Protein AF-A0A7W5GPV3-F1 (afdb_monomer_lite)

Organism: NCBI:txid747645

pLDDT: mean 78.52, std 21.41, range [36.09, 98.38]

Foldseek 3Di:
DDDDDDDDDDDDDDDDDDDDDDDDDDDDDDDDDDDDDDDDDDDDDDDDDDPPVVVVVVVVVVVVVVVVVVVVVVVVVVVVVVVVVVVVVVVVVVVVVVVVVVVVVVVVVVVVVVVVVVVVVVVVVVVVVVCQVVQDKWWDQPVPPALATAPDCCPPNGDHIDIDGPVVSVVVRRYYDPVHD

Secondary structure (DSSP, 8-state):
--------------------------------------------------TTHHHHHHHHHHHHHHHHHHHHHHHHHHHHHHHHHHHHHHHHHHHHHHHHHHHHHHHHHHHHHHHHHHHHHHHHHHHHHHHHHHS-EEEEETTS---EEESSTTGGG--SEEEEEHHHHHHTT-EE-TTT-

Sequence (181 aa):
MRKKLTGLLAVAALTAALGLLGGCGASVEGAASLPETGPAPASQEAEGGAPEQTAEDDALEQAAREEAEALAAAEAAEREAEEKAAAEAAAQKEAEEKAAAEAAAEAKAAEEAAAAEAAAQQEAQAQQQQEEKQAGSVYVAASGKGKKYHSNPNCSSMNGTKELSKTEAEKQGYTPCKKCY

Structure (mmCIF, N/CA/C/O backbone):
data_AF-A0A7W5GPV3-F1
#
_entry.id   AF-A0A7W5GPV3-F1
#
loop_
_atom_site.group_PDB
_atom_site.id
_atom_site.type_symbol
_atom_site.label_atom_id
_atom_site.label_alt_id
_atom_site.label_comp_id
_atom_site.label_asym_id
_atom_site.label_entity_id
_atom_site.label_seq_id
_atom_site.pdbx_PDB_ins_code
_atom_site.Cartn_x
_atom_site.Cartn_y
_atom_site.Cartn_z
_atom_site.occupancy
_atom_site.B_iso_or_equiv
_atom_site.auth_seq_id
_atom_site.auth_comp_id
_atom_site.auth_asym_id
_atom_site.auth_atom_id
_atom_site.pdbx_PDB_model_num
ATOM 1 N N . MET A 1 1 ? 0.364 -31.764 14.473 1.00 47.97 1 MET A N 1
ATOM 2 C CA . MET A 1 1 ? 1.8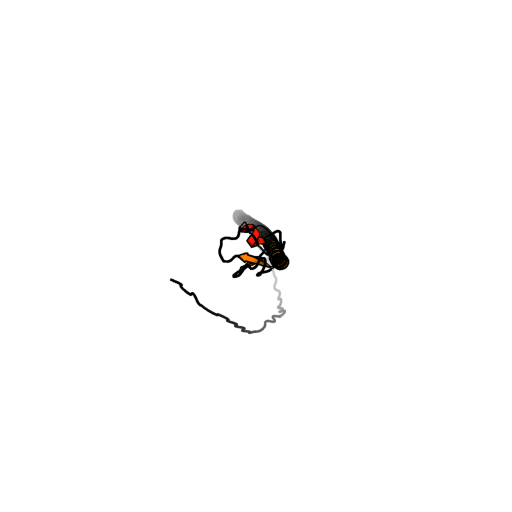20 -31.990 14.337 1.00 47.97 1 MET A CA 1
ATOM 3 C C . MET A 1 1 ? 2.461 -30.678 13.910 1.00 47.97 1 MET A C 1
ATOM 5 O O . MET A 1 1 ? 2.189 -30.213 12.815 1.00 47.97 1 MET A O 1
ATOM 9 N N . ARG A 1 2 ? 3.197 -30.021 14.813 1.00 44.88 2 ARG A N 1
ATOM 10 C CA . ARG A 1 2 ? 3.804 -28.695 14.608 1.00 44.88 2 ARG A CA 1
ATOM 11 C C . ARG A 1 2 ? 5.274 -28.897 14.241 1.00 44.88 2 ARG A C 1
ATOM 13 O O . ARG A 1 2 ? 6.023 -29.393 15.076 1.00 44.88 2 ARG A O 1
ATOM 20 N N . LYS A 1 3 ? 5.681 -28.557 13.019 1.00 51.22 3 LYS A N 1
ATOM 21 C CA . LYS A 1 3 ? 7.093 -28.580 12.610 1.00 51.22 3 LYS A CA 1
ATOM 22 C C . LYS A 1 3 ? 7.640 -27.160 12.717 1.00 51.22 3 LYS A C 1
ATOM 24 O O . LYS A 1 3 ? 7.248 -26.285 11.957 1.00 51.22 3 LYS A O 1
ATOM 29 N N . LYS A 1 4 ? 8.478 -26.939 13.732 1.00 48.88 4 LYS A N 1
ATOM 30 C CA . LYS A 1 4 ? 9.267 -25.720 13.923 1.00 48.88 4 LYS A CA 1
ATOM 31 C C . LYS A 1 4 ? 10.451 -25.780 12.954 1.00 48.88 4 LYS A C 1
ATOM 33 O O . LYS A 1 4 ? 11.222 -26.732 13.027 1.00 48.88 4 LYS A O 1
ATOM 38 N N . LEU A 1 5 ? 10.580 -24.795 12.072 1.00 59.19 5 LEU A N 1
ATOM 39 C CA . LEU A 1 5 ? 11.781 -24.558 11.273 1.00 59.19 5 LEU A CA 1
ATOM 40 C C . LEU A 1 5 ? 12.511 -23.367 11.891 1.00 59.19 5 LEU A C 1
ATOM 42 O O . LEU A 1 5 ? 12.132 -22.217 11.709 1.00 59.19 5 LEU A O 1
ATOM 46 N N . THR A 1 6 ? 13.513 -23.683 12.702 1.00 56.41 6 THR A N 1
ATOM 47 C CA . THR A 1 6 ? 14.537 -22.757 13.186 1.00 56.41 6 THR A CA 1
ATOM 48 C C . THR A 1 6 ? 15.794 -22.960 12.352 1.00 56.41 6 THR A C 1
ATOM 50 O O . THR A 1 6 ? 16.306 -24.076 12.295 1.00 56.41 6 THR A O 1
ATOM 53 N N . GLY A 1 7 ? 16.305 -21.889 11.757 1.00 45.38 7 GLY A N 1
ATOM 54 C CA . GLY A 1 7 ? 17.607 -21.830 11.094 1.00 45.38 7 GLY A CA 1
ATOM 55 C C . GLY A 1 7 ? 17.664 -20.584 10.211 1.00 45.38 7 GLY A C 1
ATOM 56 O O . GLY A 1 7 ? 16.656 -20.219 9.626 1.00 45.38 7 GLY A O 1
ATOM 57 N N . LEU A 1 8 ? 18.762 -19.856 10.076 1.00 50.00 8 LEU A N 1
ATOM 58 C CA . LEU A 1 8 ? 20.059 -19.876 10.735 1.00 50.00 8 LEU A CA 1
ATOM 59 C C . LEU A 1 8 ? 20.673 -18.499 10.411 1.00 50.00 8 LEU A C 1
ATOM 61 O O . LEU A 1 8 ? 20.547 -18.018 9.288 1.00 50.00 8 LEU A O 1
ATOM 65 N N . LEU A 1 9 ? 21.299 -17.867 11.398 1.00 44.44 9 LEU A N 1
ATOM 66 C CA . LEU A 1 9 ? 22.122 -16.664 11.254 1.00 44.44 9 LEU A CA 1
ATOM 67 C C . LEU A 1 9 ? 23.271 -16.901 10.261 1.00 44.44 9 LEU A C 1
ATOM 69 O O . LEU A 1 9 ? 24.017 -17.863 10.422 1.00 44.44 9 LEU A O 1
ATOM 73 N N . ALA A 1 10 ? 23.476 -15.978 9.322 1.00 45.09 10 ALA A N 1
ATOM 74 C CA . ALA A 1 10 ? 24.743 -15.832 8.612 1.00 45.09 10 ALA A CA 1
ATOM 75 C C . ALA A 1 10 ? 25.055 -14.340 8.422 1.00 45.09 10 ALA A C 1
ATOM 77 O O . ALA A 1 10 ? 24.560 -13.688 7.508 1.00 45.09 10 ALA A O 1
ATOM 78 N N . VAL A 1 11 ? 25.869 -13.803 9.332 1.00 46.72 11 VAL A N 1
ATOM 79 C CA . VAL A 1 11 ? 26.608 -12.550 9.152 1.00 46.72 11 VAL A CA 1
ATOM 80 C C . VAL A 1 11 ? 27.973 -12.939 8.594 1.00 46.72 11 VAL A C 1
ATOM 82 O O . VAL A 1 11 ? 28.697 -13.690 9.245 1.00 46.72 11 VAL A O 1
ATOM 85 N N . ALA A 1 12 ? 28.334 -12.440 7.415 1.00 48.66 12 ALA A N 1
ATOM 86 C CA . ALA A 1 12 ? 29.690 -12.546 6.889 1.00 48.66 12 ALA A CA 1
ATOM 87 C C . ALA A 1 12 ? 30.112 -11.189 6.318 1.00 48.66 12 ALA A C 1
ATOM 89 O O . ALA A 1 12 ? 29.700 -10.792 5.232 1.00 48.66 12 ALA A O 1
ATOM 90 N N . ALA A 1 13 ? 30.922 -10.473 7.094 1.00 48.03 13 ALA A N 1
ATOM 91 C CA . ALA A 1 13 ? 31.757 -9.385 6.614 1.00 48.03 13 ALA A CA 1
ATOM 92 C C . ALA A 1 13 ? 33.053 -9.983 6.050 1.00 48.03 13 ALA A C 1
ATOM 94 O O . ALA A 1 13 ? 33.666 -10.822 6.711 1.00 48.03 13 ALA A O 1
ATOM 95 N N . LEU A 1 14 ? 33.505 -9.526 4.881 1.00 50.25 14 LEU A N 1
ATOM 96 C CA . LEU A 1 14 ? 34.907 -9.662 4.494 1.00 50.25 14 LEU A CA 1
ATOM 97 C C . LEU A 1 14 ? 35.337 -8.474 3.627 1.00 50.25 14 LEU A C 1
ATOM 99 O O . LEU A 1 14 ? 35.054 -8.392 2.437 1.00 50.25 14 LEU A O 1
ATOM 103 N N . THR A 1 15 ? 36.024 -7.537 4.266 1.00 50.69 15 THR A N 1
ATOM 104 C CA . THR A 1 15 ? 36.887 -6.539 3.635 1.00 50.69 15 THR A CA 1
ATOM 105 C C . THR A 1 15 ? 38.215 -7.186 3.244 1.00 50.69 15 THR A C 1
ATOM 107 O O . THR A 1 15 ? 38.842 -7.822 4.092 1.00 50.69 15 THR A O 1
ATOM 110 N N . ALA A 1 16 ? 38.700 -6.950 2.025 1.00 49.62 16 ALA A N 1
ATOM 111 C CA . ALA A 1 16 ? 40.110 -7.124 1.680 1.00 49.62 16 ALA A CA 1
ATOM 112 C C . ALA A 1 16 ? 40.533 -6.090 0.626 1.00 49.62 16 ALA A C 1
ATOM 114 O O . ALA A 1 16 ? 39.927 -5.972 -0.435 1.00 49.62 16 ALA A O 1
ATOM 115 N N . ALA A 1 17 ? 41.566 -5.328 0.978 1.00 49.50 17 ALA A N 1
ATOM 116 C CA . ALA A 1 17 ? 42.306 -4.397 0.138 1.00 49.50 17 ALA A CA 1
ATOM 117 C C . ALA A 1 17 ? 43.439 -5.114 -0.621 1.00 49.50 17 ALA A C 1
ATOM 119 O O . ALA A 1 17 ? 43.852 -6.184 -0.185 1.00 49.50 17 ALA A O 1
ATOM 120 N N . LEU A 1 18 ? 43.951 -4.482 -1.688 1.00 46.12 18 LEU A N 1
ATOM 121 C CA . LEU A 1 18 ? 45.337 -4.432 -2.226 1.00 46.12 18 LEU A CA 1
ATOM 122 C C . LEU A 1 18 ? 45.213 -4.020 -3.711 1.00 46.12 18 LEU A C 1
ATOM 124 O O . LEU A 1 18 ? 44.492 -4.676 -4.449 1.00 46.12 18 LEU A O 1
ATOM 128 N N . GLY A 1 19 ? 45.709 -2.860 -4.162 1.00 39.44 19 GLY A N 1
ATOM 129 C CA . GLY A 1 19 ? 47.121 -2.575 -4.486 1.00 39.44 19 GLY A CA 1
ATOM 130 C C . GLY A 1 19 ? 47.396 -2.961 -5.955 1.00 39.44 19 GLY A C 1
ATOM 131 O O . GLY A 1 19 ? 46.785 -3.894 -6.442 1.00 39.44 19 GLY A O 1
ATOM 132 N N . LEU A 1 20 ? 48.258 -2.362 -6.774 1.00 43.69 20 LEU A N 1
ATOM 133 C CA . LEU A 1 20 ? 49.268 -1.309 -6.702 1.00 43.69 20 LEU A CA 1
ATOM 134 C C . LEU A 1 20 ? 49.749 -1.111 -8.176 1.00 43.69 20 LEU A C 1
ATOM 136 O O . LEU A 1 20 ? 49.690 -2.055 -8.955 1.00 43.69 20 LEU A O 1
ATOM 140 N N . LEU A 1 21 ? 50.352 0.047 -8.479 1.00 44.31 21 LEU A N 1
ATOM 141 C CA . LEU A 1 21 ? 51.421 0.264 -9.485 1.00 44.31 21 LEU A CA 1
ATOM 142 C C . LEU A 1 21 ? 51.099 0.251 -10.999 1.00 44.31 21 LEU A C 1
ATOM 144 O O . LEU A 1 21 ? 50.985 -0.793 -11.623 1.00 44.31 21 LEU A O 1
ATOM 148 N N . GLY A 1 22 ? 51.252 1.437 -11.604 1.00 36.09 22 GLY A N 1
ATOM 149 C CA . GLY A 1 22 ? 52.489 1.751 -12.339 1.00 36.09 22 GLY A CA 1
ATOM 150 C C . GLY A 1 22 ? 52.474 1.603 -13.866 1.00 36.09 22 GLY A C 1
ATOM 151 O O . GLY A 1 22 ? 52.245 0.523 -14.392 1.00 36.09 22 GLY A O 1
ATOM 152 N N . GLY A 1 23 ? 52.852 2.678 -14.570 1.00 38.75 23 GLY A N 1
ATOM 153 C CA . GLY A 1 23 ? 53.240 2.591 -15.981 1.00 38.75 23 GLY A CA 1
ATOM 154 C C . GLY A 1 23 ? 53.337 3.926 -16.718 1.00 38.75 23 GLY A C 1
ATOM 155 O O . GLY A 1 23 ? 52.514 4.206 -17.580 1.00 38.75 23 GLY A O 1
ATOM 156 N N . CYS A 1 24 ? 54.349 4.741 -16.404 1.00 49.03 24 CYS A N 1
ATOM 157 C CA . CYS A 1 24 ? 54.820 5.803 -17.299 1.00 49.03 24 CYS A CA 1
ATOM 158 C C . CYS A 1 24 ? 55.461 5.175 -18.547 1.00 49.03 24 CYS A C 1
ATOM 160 O O . CYS A 1 24 ? 56.312 4.297 -18.413 1.00 49.03 24 CYS A O 1
ATOM 162 N N . GLY A 1 25 ? 55.118 5.670 -19.735 1.00 42.97 25 GLY A N 1
ATOM 163 C CA . GLY A 1 25 ? 55.767 5.305 -20.993 1.00 42.97 25 GLY A CA 1
ATOM 164 C C . GLY A 1 25 ? 55.955 6.531 -21.877 1.00 42.97 25 GLY A C 1
ATOM 165 O O . GLY A 1 25 ? 55.069 6.881 -22.646 1.00 42.97 25 GLY A O 1
ATOM 166 N N . ALA A 1 26 ? 57.110 7.181 -21.742 1.00 42.09 26 ALA A N 1
ATOM 167 C CA . ALA A 1 26 ? 57.661 8.132 -22.701 1.00 42.09 26 ALA A CA 1
ATOM 168 C C . ALA A 1 26 ? 58.871 7.470 -23.375 1.00 42.09 26 ALA A C 1
ATOM 170 O O . ALA A 1 26 ? 59.712 6.890 -22.686 1.00 42.09 26 ALA A O 1
ATOM 171 N N . SER A 1 27 ? 58.964 7.541 -24.702 1.00 40.97 27 SER A N 1
ATOM 172 C CA . SER A 1 27 ? 60.156 7.198 -25.496 1.00 40.97 27 SER A CA 1
ATOM 173 C C . SER A 1 27 ? 59.942 7.747 -26.910 1.00 40.97 27 SER A C 1
ATOM 175 O O . SER A 1 27 ? 58.989 7.353 -27.568 1.00 40.97 27 SER A O 1
ATOM 177 N N . VAL A 1 28 ? 60.553 8.882 -27.259 1.00 42.06 28 VAL A N 1
ATOM 178 C CA . VAL A 1 28 ? 61.939 9.140 -27.714 1.00 42.06 28 VAL A CA 1
ATOM 179 C C . VAL A 1 28 ? 62.068 9.094 -29.241 1.00 42.06 28 VAL A C 1
ATOM 181 O O . VAL A 1 28 ? 61.925 8.057 -29.878 1.00 42.06 28 VAL A O 1
ATOM 184 N N . GLU A 1 29 ? 62.360 10.282 -29.776 1.00 42.75 29 GLU A N 1
ATOM 185 C CA . GLU A 1 29 ? 62.889 10.577 -31.105 1.00 42.75 29 GLU A CA 1
ATOM 186 C C . GLU A 1 29 ? 64.159 9.770 -31.413 1.00 42.75 29 GLU A C 1
ATOM 188 O O . GLU A 1 29 ? 65.069 9.669 -30.591 1.00 42.75 29 GLU A O 1
ATOM 193 N N . GLY A 1 30 ? 64.254 9.256 -32.639 1.00 37.31 30 GLY A N 1
ATOM 194 C CA . GLY A 1 30 ? 65.448 8.595 -33.157 1.00 37.31 30 GLY A CA 1
ATOM 195 C C . GLY A 1 30 ? 65.626 8.902 -34.638 1.00 37.31 30 GLY A C 1
ATOM 196 O O . GLY A 1 30 ? 64.915 8.364 -35.480 1.00 37.31 30 GLY A O 1
ATOM 197 N N . ALA A 1 31 ? 66.571 9.791 -34.934 1.00 46.84 31 ALA A N 1
ATOM 198 C CA . ALA A 1 31 ? 67.017 10.161 -36.269 1.00 46.84 31 ALA A CA 1
ATOM 199 C C . ALA A 1 31 ? 67.905 9.077 -36.909 1.00 46.84 31 ALA A C 1
ATOM 201 O O . ALA A 1 31 ? 68.758 8.507 -36.233 1.00 46.84 31 ALA A O 1
ATOM 202 N N . ALA A 1 32 ? 67.781 8.880 -38.224 1.00 38.56 32 ALA A N 1
ATOM 203 C CA . ALA A 1 32 ? 68.837 8.380 -39.115 1.00 38.56 32 ALA A CA 1
ATOM 204 C C . ALA A 1 32 ? 68.397 8.671 -40.565 1.00 38.56 32 ALA A C 1
ATOM 206 O O . ALA A 1 32 ? 67.310 8.282 -40.967 1.00 38.56 32 ALA A O 1
ATOM 207 N N . SER A 1 33 ? 69.056 9.570 -41.294 1.00 37.69 33 SER A N 1
ATOM 208 C CA . SER A 1 33 ? 70.342 9.418 -41.996 1.00 37.69 33 SER A CA 1
ATOM 209 C C . SER A 1 33 ? 70.119 9.090 -43.475 1.00 37.69 33 SER A C 1
ATOM 211 O O . SER A 1 33 ? 69.706 7.993 -43.832 1.00 37.69 33 SER A O 1
ATOM 213 N N . LEU A 1 34 ? 70.454 10.063 -44.325 1.00 45.78 34 LEU A N 1
ATOM 214 C CA . LEU A 1 34 ? 70.757 9.878 -45.748 1.00 45.78 34 LEU A CA 1
ATOM 215 C C . LEU A 1 34 ? 72.011 8.980 -45.888 1.00 45.78 34 LEU A C 1
ATOM 217 O O . LEU A 1 34 ? 72.806 8.911 -44.941 1.00 45.78 34 LEU A O 1
ATOM 221 N N . PRO A 1 35 ? 72.217 8.311 -47.039 1.00 55.38 35 PRO A N 1
ATOM 222 C CA . PRO A 1 35 ? 72.970 8.968 -48.111 1.00 55.38 35 PRO A CA 1
ATOM 223 C C . PRO A 1 35 ? 72.458 8.728 -49.545 1.00 55.38 35 PRO A C 1
ATOM 225 O O . PRO A 1 35 ? 71.837 7.722 -49.873 1.00 55.38 35 PRO A O 1
ATOM 228 N N . GLU A 1 36 ? 72.804 9.707 -50.381 1.00 48.25 36 GLU A N 1
ATOM 229 C CA . GLU A 1 36 ? 72.819 9.744 -51.847 1.00 48.25 36 GLU A CA 1
ATOM 230 C C . GLU A 1 36 ? 73.275 8.455 -52.546 1.00 48.25 36 GLU A C 1
ATOM 232 O O . GLU A 1 36 ? 74.308 7.903 -52.182 1.00 48.25 36 GLU A O 1
ATOM 237 N N . THR A 1 37 ? 72.603 8.100 -53.649 1.00 41.81 37 THR A N 1
ATOM 238 C CA . THR A 1 37 ? 73.244 7.712 -54.925 1.00 41.81 37 THR A CA 1
ATOM 239 C C . THR A 1 37 ? 72.235 7.830 -56.083 1.00 41.81 37 THR A C 1
ATOM 241 O O . THR A 1 37 ? 71.273 7.073 -56.168 1.00 41.81 37 THR A O 1
ATOM 244 N N . GLY A 1 38 ? 72.457 8.774 -57.004 1.00 44.50 38 GLY A N 1
ATOM 245 C CA . GLY A 1 38 ? 72.109 8.572 -58.422 1.00 44.50 38 GLY A CA 1
ATOM 246 C C . GLY A 1 38 ? 73.172 7.680 -59.096 1.00 44.50 38 GLY A C 1
ATOM 247 O O . GLY A 1 38 ? 74.205 7.441 -58.466 1.00 44.50 38 GLY A O 1
ATOM 248 N N . PRO A 1 39 ? 73.010 7.212 -60.354 1.00 56.94 39 PRO A N 1
ATOM 249 C CA . PRO A 1 39 ? 72.263 7.862 -61.433 1.00 56.94 39 PRO A CA 1
ATOM 250 C C . PRO A 1 39 ? 71.311 6.933 -62.222 1.00 56.94 39 PRO A C 1
ATOM 252 O O . PRO A 1 39 ? 71.363 5.709 -62.135 1.00 56.94 39 PRO A O 1
ATOM 255 N N . ALA A 1 40 ? 70.464 7.546 -63.054 1.00 48.84 40 ALA A N 1
ATOM 256 C CA . ALA A 1 40 ? 69.729 6.869 -64.122 1.00 48.84 40 ALA A CA 1
ATOM 257 C C . ALA A 1 40 ? 70.673 6.103 -65.073 1.00 48.84 40 ALA A C 1
ATOM 259 O O . ALA A 1 40 ? 71.824 6.504 -65.274 1.00 48.84 40 ALA A O 1
ATOM 260 N N . PRO A 1 41 ? 70.140 5.097 -65.777 1.00 51.22 41 PRO A N 1
ATOM 261 C CA . PRO A 1 41 ? 70.005 5.338 -67.208 1.00 51.22 41 PRO A CA 1
ATOM 262 C C . PRO A 1 41 ? 68.618 4.990 -67.746 1.00 51.22 41 PRO A C 1
ATOM 264 O O . PRO A 1 41 ? 67.981 4.012 -67.365 1.00 51.22 41 PRO A O 1
ATOM 267 N N . ALA A 1 42 ? 68.190 5.818 -68.696 1.00 49.59 42 ALA A N 1
ATOM 268 C CA . ALA A 1 42 ? 67.115 5.510 -69.614 1.00 49.59 42 ALA A CA 1
ATOM 269 C C . ALA A 1 42 ? 67.386 4.164 -70.305 1.00 49.59 42 ALA A C 1
ATOM 271 O O . ALA A 1 42 ? 68.437 3.962 -70.914 1.00 49.59 42 ALA A O 1
ATOM 272 N N . SER A 1 43 ? 66.419 3.260 -70.236 1.00 46.66 43 SER A N 1
ATOM 273 C CA . SER A 1 43 ? 66.269 2.157 -71.177 1.00 46.66 43 SER A CA 1
ATOM 274 C C . SER A 1 43 ? 64.785 2.034 -71.462 1.00 46.66 43 SER A C 1
ATOM 276 O O . SER A 1 43 ? 63.964 1.735 -70.601 1.00 46.66 43 SER A O 1
ATOM 278 N N . GLN A 1 44 ? 64.466 2.456 -72.674 1.00 51.91 44 GLN A N 1
ATOM 279 C CA . GLN A 1 44 ? 63.168 2.392 -73.298 1.00 51.91 44 GLN A CA 1
ATOM 280 C C . GLN A 1 44 ? 63.028 0.950 -73.790 1.00 51.91 44 GLN A C 1
ATOM 282 O O . GLN A 1 44 ? 63.601 0.605 -74.816 1.00 51.91 44 GLN A O 1
ATOM 287 N N . GLU A 1 45 ? 62.324 0.116 -73.032 1.00 41.53 45 GLU A N 1
ATOM 288 C CA . GLU A 1 45 ? 61.924 -1.228 -73.451 1.00 41.53 45 GLU A CA 1
ATOM 289 C C . GLU A 1 45 ? 60.394 -1.210 -73.499 1.00 41.53 45 GLU A C 1
ATOM 291 O O . GLU A 1 45 ? 59.699 -1.268 -72.485 1.00 41.53 45 GLU A O 1
ATOM 296 N N . ALA A 1 46 ? 59.875 -0.997 -74.704 1.00 52.19 46 ALA A N 1
ATOM 297 C CA . ALA A 1 46 ? 58.495 -1.285 -75.027 1.00 52.19 46 ALA A CA 1
ATOM 298 C C . ALA A 1 46 ? 58.360 -2.807 -75.126 1.00 52.19 46 ALA A C 1
ATOM 300 O O . ALA A 1 46 ? 58.752 -3.384 -76.133 1.00 52.19 46 ALA A O 1
ATOM 301 N N . GLU A 1 47 ? 57.795 -3.440 -74.102 1.00 43.38 47 GLU A N 1
ATOM 302 C CA . GLU A 1 47 ? 57.339 -4.829 -74.156 1.00 43.38 47 GLU A CA 1
ATOM 303 C C . GLU A 1 47 ? 55.870 -4.841 -73.723 1.00 43.38 47 GLU A C 1
ATOM 305 O O . GLU A 1 47 ? 55.514 -4.458 -72.608 1.00 43.38 47 GLU A O 1
ATOM 310 N N . GLY A 1 48 ? 54.995 -5.194 -74.664 1.00 49.22 48 GLY A N 1
ATOM 311 C CA . GLY A 1 48 ? 53.564 -5.318 -74.436 1.00 49.22 48 GLY A CA 1
ATOM 312 C C . GLY A 1 48 ? 53.262 -6.381 -73.385 1.00 49.22 48 GLY A C 1
ATOM 313 O O . GLY A 1 48 ? 53.529 -7.560 -73.594 1.00 49.22 48 GLY A O 1
ATOM 314 N N . GLY A 1 49 ? 52.651 -5.951 -72.284 1.00 43.69 49 GLY A N 1
ATOM 315 C CA . GLY A 1 49 ? 52.038 -6.801 -71.273 1.00 43.69 49 GLY A CA 1
ATOM 316 C C . GLY A 1 49 ? 50.566 -6.431 -71.108 1.00 43.69 49 GLY A C 1
ATOM 317 O O . GLY A 1 49 ? 50.255 -5.395 -70.540 1.00 43.69 49 GLY A O 1
ATOM 318 N N . ALA A 1 50 ? 49.707 -7.274 -71.679 1.00 48.03 50 ALA A N 1
ATOM 319 C CA . ALA A 1 50 ? 48.326 -7.597 -71.308 1.00 48.03 50 ALA A CA 1
ATOM 320 C C . ALA A 1 50 ? 47.344 -6.475 -70.866 1.00 48.03 50 ALA A C 1
ATOM 322 O O . ALA A 1 50 ? 47.492 -5.917 -69.784 1.00 48.03 50 ALA A O 1
ATOM 323 N N . PRO A 1 51 ? 46.205 -6.283 -71.564 1.00 50.97 51 PRO A N 1
ATOM 324 C CA . PRO A 1 51 ? 45.031 -5.596 -71.001 1.00 50.97 51 PRO A CA 1
ATOM 325 C C . PRO A 1 51 ? 44.296 -6.407 -69.903 1.00 50.97 51 PRO A C 1
ATOM 327 O O . PRO A 1 51 ? 43.178 -6.058 -69.540 1.00 50.97 51 PRO A O 1
ATOM 330 N N . GLU A 1 52 ? 44.880 -7.504 -69.404 1.00 53.41 52 GLU A N 1
ATOM 331 C CA . GLU A 1 52 ? 44.213 -8.481 -68.526 1.00 53.41 52 GLU A CA 1
ATOM 332 C C . GLU A 1 52 ? 44.457 -8.200 -67.025 1.00 53.41 52 GLU A C 1
ATOM 334 O O . GLU A 1 52 ? 43.523 -8.297 -66.238 1.00 53.41 52 GLU A O 1
ATOM 339 N 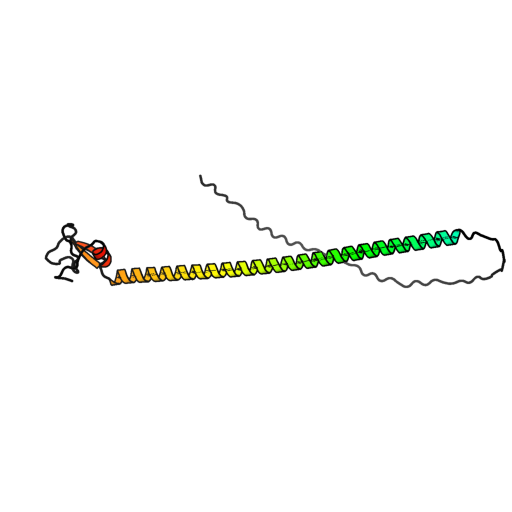N . GLN A 1 53 ? 45.646 -7.715 -66.627 1.00 54.91 53 GLN A N 1
ATOM 340 C CA . GLN A 1 53 ? 46.010 -7.545 -65.205 1.00 54.91 53 GLN A CA 1
ATOM 341 C C . GLN A 1 53 ? 45.354 -6.343 -64.499 1.00 54.91 53 GLN A C 1
ATOM 343 O O . GLN A 1 53 ? 45.201 -6.366 -63.284 1.00 54.91 53 GLN A O 1
ATOM 348 N N . THR A 1 54 ? 44.960 -5.290 -65.223 1.00 58.56 54 THR A N 1
ATOM 349 C CA . THR A 1 54 ? 44.268 -4.134 -64.617 1.00 58.56 54 THR A CA 1
ATOM 350 C C . THR A 1 54 ? 42.802 -4.447 -64.316 1.00 58.56 54 THR A C 1
ATOM 352 O O . THR A 1 54 ? 42.272 -3.993 -63.314 1.00 58.56 54 THR A O 1
ATOM 355 N N . ALA A 1 55 ? 42.156 -5.280 -65.141 1.00 65.12 55 ALA A N 1
ATOM 356 C CA . ALA A 1 55 ? 40.752 -5.647 -64.964 1.00 65.12 55 ALA A CA 1
ATOM 357 C C . ALA A 1 55 ? 40.521 -6.577 -63.756 1.00 65.12 55 ALA A C 1
ATOM 359 O O . ALA A 1 55 ? 39.469 -6.512 -63.124 1.00 65.12 55 ALA A O 1
ATOM 360 N N . GLU A 1 56 ? 41.493 -7.436 -63.433 1.00 74.56 56 GLU A N 1
ATOM 361 C CA . GLU A 1 56 ? 41.451 -8.305 -62.249 1.00 74.56 56 GLU A CA 1
ATOM 362 C C . GLU A 1 56 ? 41.659 -7.515 -60.942 1.00 74.56 56 GLU A C 1
ATOM 364 O O . GLU A 1 56 ? 41.002 -7.808 -59.942 1.00 74.56 56 GLU A O 1
ATOM 369 N N . ASP A 1 57 ? 42.515 -6.487 -60.959 1.00 76.81 57 ASP A N 1
ATOM 370 C CA . ASP A 1 57 ? 42.787 -5.606 -59.810 1.00 76.81 57 ASP A CA 1
ATOM 371 C C . ASP A 1 57 ? 41.585 -4.685 -59.502 1.00 76.81 57 ASP A C 1
ATOM 373 O O . ASP A 1 57 ? 41.142 -4.600 -58.356 1.00 76.81 57 ASP A O 1
ATOM 377 N N . ASP A 1 58 ? 40.954 -4.109 -60.537 1.00 83.88 58 ASP A N 1
ATOM 378 C CA . ASP A 1 58 ? 39.711 -3.327 -60.412 1.00 83.88 58 ASP A CA 1
ATOM 379 C C . ASP A 1 58 ? 38.540 -4.170 -59.859 1.00 83.88 58 ASP A C 1
ATOM 381 O O . ASP A 1 58 ? 37.745 -3.693 -59.043 1.00 83.88 58 ASP A O 1
ATOM 385 N N . ALA A 1 59 ? 38.429 -5.443 -60.266 1.00 83.81 59 ALA A N 1
ATOM 386 C CA . ALA A 1 59 ? 37.398 -6.354 -59.763 1.00 83.81 59 ALA A CA 1
ATOM 387 C C . ALA A 1 59 ? 37.610 -6.720 -58.283 1.00 83.81 59 ALA A C 1
ATOM 389 O O . ALA A 1 59 ? 36.640 -6.845 -57.530 1.00 83.81 59 ALA A O 1
ATOM 390 N N . LEU A 1 60 ? 38.868 -6.864 -57.852 1.00 83.62 60 LEU A N 1
ATOM 391 C CA . LEU A 1 60 ? 39.219 -7.111 -56.454 1.00 83.62 60 LEU A CA 1
ATOM 392 C C . LEU A 1 60 ? 38.938 -5.881 -55.581 1.00 83.62 60 LEU A C 1
ATOM 394 O O . LEU A 1 60 ? 38.388 -6.020 -54.487 1.00 83.62 60 LEU A O 1
ATOM 398 N N . GLU A 1 61 ? 39.258 -4.678 -56.065 1.00 88.06 61 GLU A N 1
ATOM 399 C CA . GLU A 1 61 ? 38.964 -3.436 -55.346 1.00 88.06 61 GLU A CA 1
ATOM 400 C C . GLU A 1 61 ? 37.452 -3.178 -55.247 1.00 88.06 61 GLU A C 1
ATOM 402 O O . GLU A 1 61 ? 36.964 -2.743 -54.200 1.00 88.06 61 GLU A O 1
ATOM 407 N N . GLN A 1 62 ? 36.683 -3.502 -56.291 1.00 88.25 62 GLN A N 1
ATOM 408 C CA . GLN A 1 62 ? 35.223 -3.436 -56.238 1.00 88.25 62 GLN A CA 1
ATOM 409 C C . GLN A 1 62 ? 34.645 -4.428 -55.216 1.00 88.25 62 GLN A C 1
ATOM 411 O O . GLN A 1 62 ? 33.827 -4.027 -54.387 1.00 88.25 62 GLN A O 1
ATOM 416 N N . ALA A 1 63 ? 35.100 -5.684 -55.213 1.00 89.62 63 ALA A N 1
ATOM 417 C CA . ALA A 1 63 ? 34.658 -6.682 -54.238 1.00 89.62 63 ALA A CA 1
ATOM 418 C C . ALA A 1 63 ? 34.995 -6.268 -52.793 1.00 89.62 63 ALA A C 1
ATOM 420 O O . ALA A 1 63 ? 34.162 -6.406 -51.899 1.00 89.62 63 ALA A O 1
ATOM 421 N N . ALA A 1 64 ? 36.178 -5.685 -52.567 1.00 91.75 64 ALA A N 1
ATOM 422 C CA . ALA A 1 64 ? 36.576 -5.172 -51.256 1.00 91.75 64 ALA A CA 1
ATOM 423 C C . ALA A 1 64 ? 35.706 -3.986 -50.794 1.00 91.75 64 ALA A C 1
ATOM 425 O O . ALA A 1 64 ? 35.397 -3.870 -49.607 1.00 91.75 64 ALA A O 1
ATOM 426 N N . ARG A 1 65 ? 35.279 -3.111 -51.716 1.00 92.44 65 ARG A N 1
ATOM 427 C CA . ARG A 1 65 ? 34.354 -2.002 -51.418 1.00 92.44 65 ARG A CA 1
ATOM 428 C C . ARG A 1 65 ? 32.950 -2.504 -51.075 1.00 92.44 65 ARG A C 1
ATOM 430 O O . ARG A 1 65 ? 32.362 -2.005 -50.122 1.00 92.44 65 ARG A O 1
ATOM 437 N N . GLU A 1 66 ? 32.439 -3.493 -51.806 1.00 93.94 66 GLU A N 1
ATOM 438 C CA . GLU A 1 66 ? 31.129 -4.109 -51.543 1.00 93.94 66 GLU A CA 1
ATOM 439 C C . GLU A 1 66 ? 31.113 -4.859 -50.198 1.00 93.94 66 GLU A C 1
ATOM 441 O O . GLU A 1 66 ? 30.154 -4.741 -49.434 1.00 93.94 66 GLU A O 1
ATOM 446 N N . GLU A 1 67 ? 32.194 -5.568 -49.858 1.00 92.38 67 GLU A N 1
ATOM 447 C CA . GLU A 1 67 ? 32.353 -6.214 -48.549 1.00 92.38 67 GLU A CA 1
ATOM 448 C C . GLU A 1 67 ? 32.434 -5.180 -47.413 1.00 92.38 67 GLU A C 1
ATOM 450 O O . GLU A 1 67 ? 31.767 -5.331 -46.387 1.00 92.38 67 GLU A O 1
ATOM 455 N N . ALA A 1 68 ? 33.181 -4.086 -47.606 1.00 92.00 68 ALA A N 1
ATOM 456 C CA . ALA A 1 68 ? 33.262 -2.999 -46.633 1.00 92.00 68 ALA A CA 1
ATOM 457 C C . ALA A 1 68 ? 31.910 -2.290 -46.421 1.00 92.00 68 ALA A C 1
ATOM 459 O O . ALA A 1 68 ? 31.563 -1.957 -45.287 1.00 92.00 68 ALA A O 1
ATOM 460 N N . GLU A 1 69 ? 31.124 -2.088 -47.483 1.00 95.38 69 GLU A N 1
ATOM 461 C CA . GLU A 1 69 ? 29.773 -1.523 -47.388 1.00 95.38 69 GLU A CA 1
ATOM 462 C C . GLU A 1 69 ? 28.808 -2.481 -46.673 1.00 95.38 69 GLU A C 1
ATOM 464 O O . GLU A 1 69 ? 28.034 -2.047 -45.818 1.00 95.38 69 GLU A O 1
ATOM 469 N N . ALA A 1 70 ? 28.890 -3.787 -46.948 1.00 94.69 70 ALA A N 1
ATOM 470 C CA . ALA A 1 70 ? 28.077 -4.795 -46.273 1.00 94.69 70 ALA A CA 1
ATOM 471 C C . ALA A 1 70 ? 28.382 -4.883 -44.767 1.00 94.69 70 ALA A C 1
ATOM 473 O O . ALA A 1 70 ? 27.457 -4.987 -43.959 1.00 94.69 70 ALA A O 1
ATOM 474 N N . LEU A 1 71 ? 29.659 -4.793 -44.377 1.00 94.69 71 LEU A N 1
ATOM 475 C CA . LEU A 1 71 ? 30.067 -4.743 -42.970 1.00 94.69 71 LEU A CA 1
ATOM 476 C C . LEU A 1 71 ? 29.582 -3.457 -42.291 1.00 94.69 71 LEU A C 1
ATOM 478 O O . LEU A 1 71 ? 28.981 -3.529 -41.222 1.00 94.69 71 LEU A O 1
ATOM 482 N N . ALA A 1 72 ? 29.737 -2.298 -42.940 1.00 96.19 72 ALA A N 1
ATOM 483 C CA . ALA A 1 72 ? 29.242 -1.028 -42.410 1.00 96.19 72 ALA A CA 1
ATOM 484 C C . ALA A 1 72 ? 27.709 -1.018 -42.248 1.00 96.19 72 ALA A C 1
ATOM 486 O O . ALA A 1 72 ? 27.189 -0.486 -41.266 1.00 96.19 72 ALA A O 1
ATOM 487 N N . ALA A 1 73 ? 26.973 -1.634 -43.180 1.00 94.75 73 ALA A N 1
ATOM 488 C CA . ALA A 1 73 ? 25.524 -1.791 -43.084 1.00 94.75 73 ALA A CA 1
ATOM 489 C C . ALA A 1 73 ? 25.116 -2.748 -41.949 1.00 94.75 73 ALA A C 1
ATOM 491 O O . ALA A 1 73 ? 24.138 -2.479 -41.249 1.00 94.75 73 ALA A O 1
ATOM 492 N N . ALA A 1 74 ? 25.864 -3.835 -41.737 1.00 95.56 74 ALA A N 1
ATOM 493 C CA . ALA A 1 74 ? 25.627 -4.769 -40.639 1.00 95.56 74 ALA A CA 1
ATOM 494 C C . ALA A 1 74 ? 25.878 -4.120 -39.267 1.00 95.56 74 ALA A C 1
ATOM 496 O O . ALA A 1 74 ? 25.031 -4.230 -38.383 1.00 95.56 74 ALA A O 1
ATOM 497 N N . GLU A 1 75 ? 26.978 -3.378 -39.106 1.00 96.62 75 GLU A N 1
ATOM 498 C CA . GLU A 1 75 ? 27.281 -2.645 -37.869 1.00 96.62 75 GLU A CA 1
ATOM 499 C C . GLU A 1 75 ? 26.258 -1.532 -37.593 1.00 96.62 75 GLU A C 1
ATOM 501 O O . GLU A 1 75 ? 25.851 -1.322 -36.448 1.00 96.62 75 GLU A O 1
ATOM 506 N N . ALA A 1 76 ? 25.787 -0.834 -38.634 1.00 95.06 76 ALA A N 1
ATOM 507 C CA . ALA A 1 76 ? 24.722 0.158 -38.496 1.00 95.06 76 ALA A CA 1
ATOM 508 C C . ALA A 1 76 ? 23.397 -0.481 -38.044 1.00 95.06 76 ALA A C 1
ATOM 510 O O . ALA A 1 76 ? 22.738 0.053 -37.151 1.00 95.06 76 ALA A O 1
ATOM 511 N N . ALA A 1 77 ? 23.034 -1.636 -38.612 1.00 96.88 77 ALA A N 1
ATOM 512 C CA . ALA A 1 77 ? 21.837 -2.378 -38.223 1.00 96.88 77 ALA A CA 1
ATOM 513 C C . ALA A 1 77 ? 21.934 -2.935 -36.791 1.00 96.88 77 ALA A C 1
ATOM 515 O O . ALA A 1 77 ? 20.947 -2.908 -36.056 1.00 96.88 77 ALA A O 1
ATOM 516 N N . GLU A 1 78 ? 23.113 -3.403 -36.370 1.00 95.56 78 GLU A N 1
ATOM 517 C CA . GLU A 1 78 ? 23.352 -3.857 -34.996 1.00 95.56 78 GLU A CA 1
ATOM 518 C C . GLU A 1 78 ? 23.236 -2.699 -33.998 1.00 95.56 78 GLU A C 1
ATOM 520 O O . GLU A 1 78 ? 22.535 -2.821 -32.993 1.00 95.56 78 GLU A O 1
ATOM 525 N N . ARG A 1 79 ? 23.827 -1.540 -34.313 1.00 96.44 79 ARG A N 1
ATOM 526 C CA . ARG A 1 79 ? 23.718 -0.338 -33.478 1.00 96.44 79 ARG A CA 1
ATOM 527 C C . ARG A 1 79 ? 22.276 0.156 -33.353 1.00 96.44 79 ARG A C 1
ATOM 529 O O . ARG A 1 79 ? 21.862 0.545 -32.263 1.00 96.44 79 ARG A O 1
ATOM 536 N N . GLU A 1 80 ? 21.506 0.141 -34.440 1.00 97.25 80 GLU A N 1
ATOM 537 C CA . GLU A 1 80 ? 20.082 0.498 -34.405 1.00 97.25 80 GLU A CA 1
ATOM 538 C C . GLU A 1 80 ? 19.275 -0.497 -33.552 1.00 97.25 80 GLU A C 1
ATOM 540 O O . GLU A 1 80 ? 18.415 -0.095 -32.762 1.00 97.25 80 GLU A O 1
ATOM 545 N N . ALA A 1 81 ? 19.573 -1.796 -33.660 1.00 97.12 81 ALA A N 1
ATOM 546 C CA . ALA A 1 81 ? 18.933 -2.826 -32.848 1.00 97.12 81 ALA A CA 1
ATOM 547 C C . ALA A 1 81 ? 19.263 -2.675 -31.353 1.00 97.12 81 ALA A C 1
ATOM 549 O O . ALA A 1 81 ? 18.362 -2.800 -30.519 1.00 97.12 81 ALA A O 1
ATOM 550 N N . GLU A 1 82 ? 20.516 -2.368 -31.007 1.00 97.56 82 GLU A N 1
ATOM 551 C CA . GLU A 1 82 ? 20.938 -2.111 -29.627 1.00 97.56 82 GLU A CA 1
ATOM 552 C C . GLU A 1 82 ? 20.275 -0.848 -29.062 1.00 97.56 82 GLU A C 1
ATOM 554 O O . GLU A 1 82 ? 19.737 -0.883 -27.955 1.00 97.56 82 GLU A O 1
ATOM 559 N N . GLU A 1 83 ? 20.234 0.249 -29.827 1.00 98.00 83 GLU A N 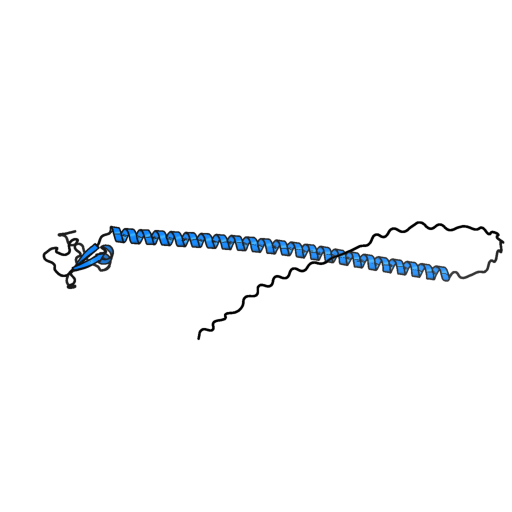1
ATOM 560 C CA . GLU A 1 83 ? 19.573 1.492 -29.411 1.00 98.00 83 GLU A CA 1
ATOM 561 C C . GLU A 1 83 ? 18.081 1.265 -29.142 1.00 98.00 83 GLU A C 1
ATOM 563 O O . GLU A 1 83 ? 17.551 1.694 -28.112 1.00 98.00 83 GLU A O 1
ATOM 568 N N . LYS A 1 84 ? 17.404 0.524 -30.024 1.00 97.12 84 LYS A N 1
ATOM 569 C CA . LYS A 1 84 ? 15.995 0.178 -29.838 1.00 97.12 84 LYS A CA 1
ATOM 570 C C . LYS A 1 84 ? 15.784 -0.719 -28.617 1.00 97.12 84 LYS A C 1
ATOM 572 O O . LYS A 1 84 ? 14.866 -0.466 -27.837 1.00 97.12 84 LYS A O 1
ATOM 577 N N . ALA A 1 85 ? 16.634 -1.726 -28.414 1.00 98.00 85 ALA A N 1
ATOM 578 C CA . ALA A 1 85 ? 16.561 -2.597 -27.243 1.00 98.00 85 A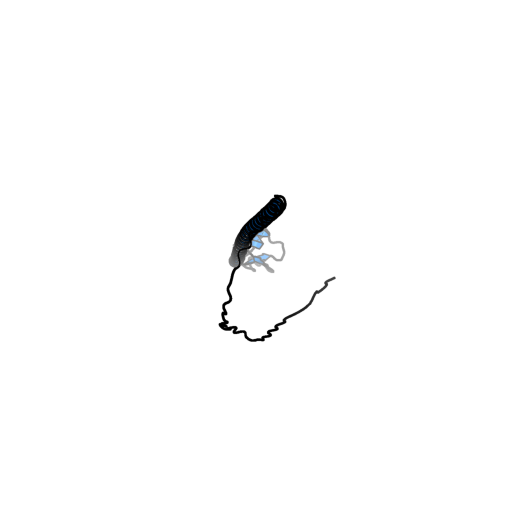LA A CA 1
ATOM 579 C C . ALA A 1 85 ? 16.800 -1.817 -25.937 1.00 98.00 85 ALA A C 1
ATOM 581 O O . ALA A 1 85 ? 16.095 -2.031 -24.949 1.00 98.00 85 ALA A O 1
ATOM 582 N N . ALA A 1 86 ? 17.741 -0.870 -25.935 1.00 97.81 86 ALA A N 1
ATOM 583 C CA . ALA A 1 86 ? 18.003 0.003 -24.797 1.00 97.81 86 ALA A CA 1
ATOM 584 C C . ALA A 1 86 ? 16.818 0.940 -24.507 1.00 97.81 86 ALA A C 1
ATOM 586 O O . ALA A 1 86 ? 16.437 1.102 -23.346 1.00 97.81 86 ALA A O 1
ATOM 587 N N . ALA A 1 87 ? 16.196 1.513 -25.543 1.00 97.88 87 ALA A N 1
ATOM 588 C CA . ALA A 1 87 ? 15.008 2.352 -25.401 1.00 97.88 87 ALA A CA 1
ATOM 589 C C . ALA A 1 87 ? 13.803 1.563 -24.857 1.00 97.88 87 ALA A C 1
ATOM 591 O O . ALA A 1 87 ? 13.115 2.033 -23.950 1.00 97.88 87 ALA A O 1
ATOM 592 N N . GLU A 1 88 ? 13.570 0.345 -25.352 1.00 98.19 88 GLU A N 1
ATOM 593 C CA . GLU A 1 88 ? 12.510 -0.537 -24.850 1.00 98.19 88 GLU A CA 1
ATOM 594 C C . GLU A 1 88 ? 12.767 -0.968 -23.399 1.00 98.19 88 GLU A C 1
ATOM 596 O O . GLU A 1 88 ? 11.845 -0.943 -22.582 1.00 98.19 88 GLU A O 1
ATOM 601 N N . ALA A 1 89 ? 14.011 -1.301 -23.043 1.00 97.62 89 ALA A N 1
ATOM 602 C CA . ALA A 1 89 ? 14.382 -1.636 -21.670 1.00 97.62 89 ALA A CA 1
ATOM 603 C C . ALA A 1 89 ? 14.204 -0.443 -20.714 1.00 97.62 89 ALA A C 1
ATOM 605 O O . ALA A 1 89 ? 13.702 -0.610 -19.601 1.00 97.62 89 ALA A O 1
ATOM 606 N N . ALA A 1 90 ? 14.566 0.769 -21.148 1.00 97.75 90 ALA A N 1
ATOM 607 C CA . ALA A 1 90 ? 14.353 1.989 -20.373 1.00 97.75 90 ALA A CA 1
ATOM 608 C C . ALA A 1 90 ? 12.857 2.270 -20.159 1.00 97.75 90 ALA A C 1
ATOM 610 O O . ALA A 1 90 ? 12.443 2.526 -19.028 1.00 97.75 90 ALA A O 1
ATOM 611 N N . ALA A 1 91 ? 12.039 2.141 -21.209 1.00 97.94 91 ALA A N 1
ATOM 612 C CA . ALA A 1 91 ? 10.592 2.326 -21.124 1.00 97.94 91 ALA A CA 1
ATOM 613 C C . ALA A 1 91 ? 9.922 1.286 -20.208 1.00 97.94 91 ALA A C 1
ATOM 615 O O . ALA A 1 91 ? 9.040 1.630 -19.421 1.00 97.94 91 ALA A O 1
ATOM 616 N N . GLN A 1 92 ? 10.354 0.021 -20.267 1.00 97.06 92 GLN A N 1
ATOM 617 C CA . GLN A 1 92 ? 9.856 -1.025 -19.369 1.00 97.06 92 GLN A CA 1
ATOM 618 C C . GLN A 1 92 ? 10.217 -0.741 -17.911 1.00 97.06 92 GLN A C 1
ATOM 620 O O . GLN A 1 92 ? 9.355 -0.845 -17.041 1.00 97.06 92 GLN A O 1
ATOM 625 N N . LYS A 1 93 ? 11.460 -0.323 -17.645 1.00 98.12 93 LYS A N 1
ATOM 626 C CA . LYS A 1 93 ? 11.900 0.030 -16.292 1.00 98.12 93 LYS A CA 1
ATOM 627 C C . LYS A 1 93 ? 11.107 1.211 -15.724 1.00 98.12 93 LYS A C 1
ATOM 629 O O . LYS A 1 93 ? 10.702 1.164 -14.567 1.00 98.12 93 LYS A O 1
ATOM 634 N N . GLU A 1 94 ? 10.859 2.247 -16.524 1.00 97.88 94 GLU A N 1
ATOM 635 C CA . GLU A 1 94 ? 10.042 3.393 -16.104 1.00 97.88 94 GLU A CA 1
ATOM 636 C C . GLU A 1 94 ? 8.589 2.977 -15.813 1.00 97.88 94 GLU A C 1
ATOM 638 O O . GLU A 1 94 ? 8.006 3.391 -14.809 1.00 97.88 94 GLU A O 1
ATOM 643 N N . ALA A 1 95 ? 8.010 2.112 -16.653 1.00 97.62 95 ALA A N 1
ATOM 644 C CA . ALA A 1 95 ? 6.668 1.581 -16.436 1.00 97.62 95 ALA A CA 1
ATOM 645 C C . ALA A 1 95 ? 6.574 0.735 -15.152 1.00 97.62 95 ALA A C 1
ATOM 647 O O . ALA A 1 95 ? 5.605 0.873 -14.403 1.00 97.62 95 ALA A O 1
ATOM 648 N N . GLU A 1 96 ? 7.575 -0.103 -14.874 1.00 98.19 96 GLU A N 1
ATOM 649 C CA . GLU A 1 96 ? 7.644 -0.908 -13.650 1.00 98.19 96 GLU A CA 1
ATOM 650 C C . GLU A 1 96 ? 7.791 -0.029 -12.402 1.00 98.19 96 GLU A C 1
ATOM 652 O O . GLU A 1 96 ? 7.062 -0.221 -11.429 1.00 98.19 96 GLU A O 1
ATOM 657 N N . GLU A 1 97 ? 8.669 0.977 -12.436 1.00 98.38 97 GLU A N 1
ATOM 658 C CA . GLU A 1 97 ? 8.851 1.911 -11.320 1.00 98.38 97 GLU A CA 1
ATOM 659 C C . GLU A 1 97 ? 7.559 2.680 -11.020 1.00 98.38 97 GLU A C 1
ATOM 661 O O . GLU A 1 97 ? 7.154 2.803 -9.860 1.00 98.38 97 GLU A O 1
ATOM 666 N N . LYS A 1 98 ? 6.854 3.132 -12.063 1.00 97.94 98 LYS A N 1
ATOM 667 C CA . LYS A 1 98 ? 5.563 3.804 -11.909 1.00 97.94 98 LYS A CA 1
ATOM 668 C C . LYS A 1 98 ? 4.497 2.875 -11.324 1.00 97.94 98 LYS A C 1
ATOM 670 O O . LYS A 1 98 ? 3.779 3.287 -10.414 1.00 97.94 98 LYS A O 1
ATOM 675 N N . ALA A 1 99 ? 4.414 1.632 -11.798 1.00 98.19 99 ALA A N 1
ATOM 676 C CA . ALA A 1 99 ? 3.477 0.645 -11.265 1.00 98.19 99 ALA A CA 1
ATOM 677 C C . ALA A 1 99 ? 3.777 0.310 -9.793 1.00 98.19 99 ALA A C 1
ATOM 679 O O . ALA A 1 99 ? 2.861 0.216 -8.977 1.00 98.19 99 ALA A O 1
ATOM 680 N N . ALA A 1 100 ? 5.057 0.191 -9.428 1.00 98.06 100 ALA A N 1
ATOM 681 C CA . ALA A 1 100 ? 5.475 -0.032 -8.049 1.00 98.06 100 ALA A CA 1
ATOM 682 C C . ALA A 1 100 ? 5.136 1.164 -7.143 1.00 98.06 100 ALA A C 1
ATOM 684 O O . ALA A 1 100 ? 4.663 0.972 -6.021 1.00 98.06 100 ALA A O 1
ATOM 685 N N . ALA A 1 101 ? 5.332 2.395 -7.625 1.00 98.12 101 ALA A N 1
ATOM 686 C CA . ALA A 1 101 ? 4.978 3.606 -6.890 1.00 98.12 101 ALA A CA 1
ATOM 687 C C . ALA A 1 101 ? 3.460 3.726 -6.666 1.00 98.12 101 ALA A C 1
ATOM 689 O O . ALA A 1 101 ? 3.029 4.074 -5.566 1.00 98.12 101 ALA A O 1
ATOM 690 N N . GLU A 1 102 ? 2.651 3.402 -7.677 1.00 98.06 102 GLU A N 1
ATOM 691 C CA . GLU A 1 102 ? 1.189 3.401 -7.573 1.00 98.06 102 GLU A CA 1
ATOM 692 C C . GLU A 1 102 ? 0.697 2.334 -6.585 1.00 98.06 102 GLU A C 1
ATOM 694 O O . GLU A 1 102 ? -0.066 2.650 -5.672 1.00 98.06 102 GLU A O 1
ATOM 699 N N . ALA A 1 103 ? 1.223 1.108 -6.670 1.00 97.69 103 ALA A N 1
ATOM 700 C CA . ALA A 1 103 ? 0.898 0.038 -5.729 1.00 97.69 103 ALA A CA 1
ATOM 701 C C . ALA A 1 103 ? 1.295 0.387 -4.281 1.00 97.69 103 ALA A C 1
ATOM 703 O O . ALA A 1 103 ? 0.553 0.100 -3.340 1.00 97.69 103 ALA A O 1
ATOM 704 N N . ALA A 1 104 ? 2.444 1.040 -4.082 1.00 97.69 104 ALA A N 1
ATOM 705 C CA . ALA A 1 104 ? 2.871 1.502 -2.763 1.00 97.69 104 ALA A CA 1
ATOM 706 C C . ALA A 1 104 ? 1.963 2.618 -2.214 1.00 97.69 104 ALA A C 1
ATOM 708 O O . ALA A 1 104 ? 1.662 2.637 -1.017 1.00 97.69 104 ALA A O 1
ATOM 709 N N . ALA A 1 105 ? 1.504 3.534 -3.073 1.00 98.00 105 ALA A N 1
ATOM 710 C CA . ALA A 1 105 ? 0.564 4.582 -2.691 1.00 98.00 105 ALA A CA 1
ATOM 711 C C . ALA A 1 105 ? -0.804 4.001 -2.296 1.00 98.00 105 ALA A C 1
ATOM 713 O O . ALA A 1 105 ? -1.358 4.396 -1.269 1.00 98.00 105 ALA A O 1
ATOM 714 N N . GLU A 1 106 ? -1.315 3.030 -3.057 1.00 97.88 106 GLU A N 1
ATOM 715 C CA . GLU A 1 106 ? -2.568 2.337 -2.747 1.00 97.88 106 GLU A CA 1
ATOM 716 C C . GLU A 1 106 ? -2.472 1.555 -1.430 1.00 97.88 106 GLU A C 1
ATOM 718 O O . GLU A 1 106 ? -3.346 1.682 -0.570 1.00 97.88 106 GLU A O 1
ATOM 723 N N . ALA A 1 107 ? -1.378 0.816 -1.213 1.00 98.00 107 ALA A N 1
ATOM 724 C CA . ALA A 1 107 ? -1.157 0.079 0.030 1.00 98.00 107 ALA A CA 1
ATOM 725 C C . ALA A 1 107 ? -1.135 1.007 1.254 1.00 98.00 107 ALA A C 1
ATOM 727 O O . ALA A 1 107 ? -1.760 0.709 2.273 1.00 98.00 107 ALA A O 1
ATOM 728 N N . LYS A 1 108 ? -0.472 2.165 1.143 1.00 98.00 108 LYS A N 1
ATOM 729 C CA . LYS A 1 108 ? -0.442 3.166 2.215 1.00 98.00 108 LYS A CA 1
ATOM 730 C C . LYS A 1 108 ? -1.831 3.753 2.487 1.00 98.00 108 LYS A C 1
ATOM 732 O O . LYS A 1 108 ? -2.201 3.915 3.647 1.00 98.00 108 LYS A O 1
ATOM 737 N N . ALA A 1 109 ? -2.606 4.047 1.443 1.00 97.62 109 ALA A N 1
ATOM 738 C CA . ALA A 1 109 ? -3.971 4.547 1.594 1.00 97.62 109 ALA A CA 1
ATOM 739 C C . ALA A 1 109 ? -4.891 3.511 2.265 1.00 97.62 109 ALA A C 1
ATOM 741 O O . ALA A 1 109 ? -5.693 3.864 3.130 1.00 97.62 109 ALA A O 1
ATOM 742 N N . ALA A 1 110 ? -4.748 2.230 1.915 1.00 97.62 110 ALA A N 1
ATOM 743 C CA . ALA A 1 110 ? -5.494 1.143 2.541 1.00 97.62 110 ALA A CA 1
ATOM 744 C C . ALA A 1 110 ? -5.125 0.958 4.024 1.00 97.62 110 ALA A C 1
ATOM 746 O O . ALA A 1 110 ? -6.013 0.757 4.854 1.00 97.62 110 ALA A O 1
ATOM 747 N N . GLU A 1 111 ? -3.839 1.067 4.377 1.00 97.88 111 GLU A N 1
ATOM 748 C CA . GLU A 1 111 ? -3.384 1.012 5.771 1.00 97.88 111 GLU A CA 1
ATOM 749 C C . GLU A 1 111 ? -3.956 2.172 6.600 1.00 97.88 111 GLU A C 1
ATOM 751 O O . GLU A 1 111 ? -4.473 1.952 7.696 1.00 97.88 111 GLU A O 1
ATOM 756 N N . GLU A 1 112 ? -3.928 3.396 6.066 1.00 97.69 112 GLU A N 1
ATOM 757 C CA . GLU A 1 112 ? -4.473 4.575 6.745 1.00 97.69 112 GLU A CA 1
ATOM 758 C C . GLU A 1 112 ? -5.993 4.468 6.942 1.00 97.69 112 GLU A C 1
ATOM 760 O O . GLU A 1 112 ? -6.500 4.754 8.029 1.00 97.69 112 GLU A O 1
ATOM 765 N N . ALA A 1 113 ? -6.721 3.973 5.935 1.00 97.50 113 ALA A N 1
ATOM 766 C CA . ALA A 1 113 ? -8.155 3.718 6.044 1.00 97.50 113 ALA A CA 1
ATOM 767 C C . ALA A 1 113 ? -8.472 2.657 7.113 1.00 97.50 113 ALA A C 1
ATOM 769 O O . ALA A 1 113 ? -9.366 2.860 7.937 1.00 97.50 113 ALA A O 1
ATOM 770 N N . ALA A 1 114 ? -7.711 1.558 7.154 1.00 97.75 114 ALA A N 1
ATOM 771 C CA . ALA A 1 114 ? -7.878 0.517 8.166 1.00 97.75 114 ALA A CA 1
ATOM 772 C C . ALA A 1 114 ? -7.560 1.030 9.582 1.00 97.75 114 ALA A C 1
ATOM 774 O O . ALA A 1 114 ? -8.267 0.700 10.538 1.00 97.75 114 ALA A O 1
ATOM 775 N N . ALA A 1 115 ? -6.531 1.869 9.730 1.00 97.44 115 ALA A N 1
ATOM 776 C CA . ALA A 1 115 ? -6.192 2.500 11.002 1.00 97.44 115 ALA A CA 1
ATOM 777 C C . ALA A 1 115 ? -7.292 3.466 11.475 1.00 97.44 115 ALA A C 1
ATOM 779 O O . ALA A 1 115 ? -7.658 3.450 12.653 1.00 97.44 115 ALA A O 1
ATOM 780 N N . ALA A 1 116 ? -7.859 4.264 10.565 1.00 97.56 116 ALA A N 1
ATOM 781 C CA . ALA A 1 116 ? -8.972 5.160 10.865 1.00 97.56 116 ALA A CA 1
ATOM 782 C C . ALA A 1 116 ? -10.234 4.387 11.286 1.00 97.56 116 ALA A C 1
ATOM 784 O O . ALA A 1 116 ? -10.883 4.756 12.267 1.00 97.56 116 ALA A O 1
ATOM 785 N N . GLU A 1 117 ? -10.555 3.284 10.604 1.00 97.19 117 GLU A N 1
ATOM 786 C CA . GLU A 1 117 ? -11.684 2.428 10.977 1.00 97.19 117 GLU A CA 1
ATOM 787 C C . GLU A 1 117 ? -11.476 1.791 12.358 1.00 97.19 117 GLU A C 1
ATOM 789 O O . GLU A 1 117 ? -12.372 1.828 13.203 1.00 97.19 117 GLU A O 1
ATOM 794 N N . ALA A 1 118 ? -10.278 1.266 12.632 1.00 96.88 118 ALA A N 1
ATOM 795 C CA . ALA A 1 118 ? -9.951 0.693 13.934 1.00 96.88 118 ALA A CA 1
ATOM 796 C C . ALA A 1 118 ? -10.060 1.730 15.066 1.00 96.88 118 ALA A C 1
ATOM 798 O O . ALA A 1 118 ? -10.601 1.423 16.132 1.00 96.88 118 ALA A O 1
ATOM 799 N N . ALA A 1 119 ? -9.601 2.964 14.834 1.00 96.75 119 ALA A N 1
ATOM 800 C CA . ALA A 1 119 ? -9.737 4.057 15.793 1.00 96.75 119 ALA A CA 1
ATOM 801 C C . ALA A 1 119 ? -11.213 4.410 16.051 1.00 96.75 119 ALA A C 1
ATOM 803 O O . ALA A 1 119 ? -11.624 4.507 17.209 1.00 96.75 119 ALA A O 1
ATOM 804 N N . ALA A 1 120 ? -12.031 4.514 14.997 1.00 96.69 120 ALA A N 1
ATOM 805 C CA . ALA A 1 120 ? -13.463 4.785 15.123 1.00 96.69 120 ALA A CA 1
ATOM 806 C C . ALA A 1 120 ? -14.203 3.672 15.888 1.00 96.69 120 ALA A C 1
ATOM 808 O O . ALA A 1 120 ? -15.055 3.953 16.734 1.00 96.69 120 ALA A O 1
ATOM 809 N N . GLN A 1 121 ? -13.856 2.403 15.647 1.00 96.44 121 GLN A N 1
ATOM 810 C CA . GLN A 1 121 ? -14.427 1.276 16.389 1.00 96.44 121 GLN A CA 1
ATOM 811 C C . GLN A 1 121 ? -14.039 1.307 17.875 1.00 96.44 121 GLN A C 1
ATOM 813 O O . GLN A 1 121 ? -14.888 1.043 18.730 1.00 96.44 121 GLN A O 1
ATOM 818 N N . GLN A 1 122 ? -12.789 1.652 18.204 1.00 95.38 122 GLN A N 1
ATOM 819 C CA . GLN A 1 122 ? -12.372 1.797 19.601 1.00 95.38 122 GLN A CA 1
ATOM 820 C C . GLN A 1 122 ? -13.095 2.945 20.303 1.00 95.38 122 GLN A C 1
ATOM 822 O O . GLN A 1 122 ? -13.535 2.776 21.440 1.00 95.38 122 GLN A O 1
ATOM 827 N N . GLU A 1 123 ? -13.268 4.084 19.633 1.00 95.00 123 GLU A N 1
ATOM 828 C CA . GLU A 1 123 ? -14.014 5.208 20.194 1.00 95.00 123 GLU A CA 1
ATOM 829 C C . GLU A 1 123 ? -15.478 4.828 20.454 1.00 95.00 123 GLU A C 1
ATOM 831 O O . GLU A 1 123 ? -15.991 5.063 21.549 1.00 95.00 123 GLU A O 1
ATOM 836 N N . ALA A 1 124 ? -16.132 4.150 19.506 1.00 94.38 124 ALA A N 1
ATOM 837 C CA . ALA A 1 124 ? -17.500 3.669 19.682 1.00 94.38 124 ALA A CA 1
ATOM 838 C C . ALA A 1 124 ? -17.627 2.687 20.863 1.00 94.38 124 ALA A C 1
ATOM 840 O O . ALA A 1 124 ? -18.571 2.782 21.650 1.00 94.38 124 ALA A O 1
ATOM 841 N N . GLN A 1 125 ? -16.668 1.771 21.038 1.00 93.75 125 GLN A N 1
ATOM 842 C CA . GLN A 1 125 ? -16.650 0.866 22.193 1.00 93.75 125 GLN A CA 1
ATOM 843 C C . GLN A 1 125 ? -16.416 1.609 23.513 1.00 93.75 125 GLN A C 1
ATOM 845 O O . GLN A 1 125 ? -17.065 1.295 24.512 1.00 93.75 125 GLN A O 1
ATOM 850 N N . ALA A 1 126 ? -15.529 2.607 23.534 1.00 93.06 126 ALA A N 1
ATOM 851 C CA . ALA A 1 126 ? -15.287 3.426 24.718 1.00 93.06 126 ALA A CA 1
ATOM 852 C C . ALA A 1 126 ? -16.537 4.228 25.118 1.00 93.06 126 ALA A C 1
ATOM 854 O O . ALA A 1 126 ? -16.884 4.274 26.300 1.00 93.06 126 ALA A O 1
ATOM 855 N N . GLN A 1 127 ? -17.258 4.791 24.141 1.00 91.44 127 GLN A N 1
ATOM 856 C CA . GLN A 1 127 ? -18.528 5.480 24.373 1.00 91.44 127 GLN A CA 1
ATOM 857 C C . GLN A 1 127 ? -19.595 4.527 24.933 1.00 91.44 127 GLN A C 1
ATOM 859 O O . GLN A 1 127 ? -20.243 4.867 25.921 1.00 91.44 127 GLN A O 1
ATOM 864 N N . GLN A 1 128 ? -19.724 3.310 24.389 1.00 87.00 128 GLN A N 1
ATOM 865 C CA . GLN A 1 128 ? -20.650 2.303 24.925 1.00 87.00 128 GLN A CA 1
ATOM 866 C C . GLN A 1 128 ? -20.315 1.914 26.371 1.00 87.00 128 GLN A C 1
ATOM 868 O O . GLN A 1 128 ? -21.206 1.878 27.217 1.00 87.00 128 GLN A O 1
ATOM 873 N N . GLN A 1 129 ? -19.038 1.682 26.691 1.00 85.06 129 GLN A N 1
ATOM 874 C CA . GLN A 1 129 ? -18.624 1.368 28.064 1.00 85.06 129 GLN A CA 1
ATOM 875 C C . GLN A 1 129 ? -18.873 2.537 29.025 1.00 85.06 129 GLN A C 1
ATOM 877 O O . GLN A 1 129 ? -19.268 2.329 30.175 1.00 85.06 129 GLN A O 1
ATOM 882 N N . GLN A 1 130 ? -18.659 3.776 28.574 1.00 85.44 130 GLN A N 1
ATOM 883 C CA . GLN A 1 130 ? -18.967 4.957 29.372 1.00 85.44 130 GLN A CA 1
ATOM 884 C C . GLN A 1 130 ? -20.477 5.092 29.604 1.00 85.44 130 GLN A C 1
ATOM 886 O O . GLN A 1 130 ? -20.880 5.382 30.730 1.00 85.44 130 GLN A O 1
ATOM 891 N N . GLU A 1 131 ? -21.308 4.842 28.592 1.00 82.62 131 GLU A N 1
ATOM 892 C CA . GLU A 1 131 ? -22.767 4.848 28.723 1.00 82.62 131 GLU A CA 1
ATOM 893 C C . GLU A 1 131 ? -23.251 3.765 29.698 1.00 82.62 131 GLU A C 1
ATOM 895 O O . GLU A 1 131 ? -24.039 4.063 30.596 1.00 82.62 131 GLU A O 1
ATOM 900 N N . GLU A 1 132 ? -22.711 2.544 29.626 1.00 79.88 132 GLU A N 1
ATOM 901 C CA . GLU A 1 132 ? -23.018 1.485 30.596 1.00 79.88 132 GLU A CA 1
ATOM 902 C C . GLU A 1 132 ? -22.610 1.863 32.025 1.00 79.88 132 GLU A C 1
ATOM 904 O O . GLU A 1 132 ? -23.348 1.589 32.976 1.00 79.88 132 GLU A O 1
ATOM 909 N N . LYS A 1 133 ? -21.471 2.546 32.196 1.00 77.69 133 LYS A N 1
ATOM 910 C CA . LYS A 1 133 ? -21.013 3.010 33.512 1.00 77.69 133 LYS A CA 1
ATOM 911 C C . LYS A 1 133 ? -21.879 4.150 34.066 1.00 77.69 133 LYS A C 1
ATOM 913 O O . LYS A 1 133 ? -22.073 4.226 35.277 1.00 77.69 133 LYS A O 1
ATOM 918 N N . GLN A 1 134 ? -22.400 5.025 33.202 1.00 76.31 134 GLN A N 1
ATOM 919 C CA . GLN A 1 134 ? -23.283 6.142 33.571 1.00 76.31 134 GLN A CA 1
ATOM 920 C C . GLN A 1 134 ? -24.738 5.698 33.800 1.00 76.31 134 GLN A C 1
ATOM 922 O O . GLN A 1 134 ? -25.443 6.313 34.598 1.00 76.31 134 GLN A O 1
ATOM 927 N N . ALA A 1 135 ? -25.191 4.615 33.156 1.00 75.50 135 ALA A N 1
ATOM 928 C CA . ALA A 1 135 ? -26.551 4.086 33.300 1.00 75.50 135 ALA A CA 1
ATOM 929 C C . ALA A 1 135 ? -26.874 3.572 34.719 1.00 75.50 135 ALA A C 1
ATOM 931 O O . ALA A 1 135 ? -28.051 3.420 35.061 1.00 75.50 135 ALA A O 1
ATOM 932 N N . GLY A 1 136 ? -25.851 3.356 35.555 1.00 75.88 136 GLY A N 1
ATOM 933 C CA . GLY A 1 136 ? -25.985 2.913 36.939 1.00 75.88 136 GLY A CA 1
ATOM 934 C C . GLY A 1 136 ? -26.429 1.452 37.065 1.00 75.88 136 GLY A C 1
ATOM 935 O O . GLY A 1 136 ? -27.026 0.860 36.159 1.00 75.88 136 GLY A O 1
ATOM 936 N N . SER A 1 137 ? -26.124 0.847 38.212 1.00 88.81 137 SER A N 1
ATOM 937 C CA . SER A 1 137 ? -26.585 -0.499 38.530 1.00 88.81 137 SER A CA 1
ATOM 938 C C . SER A 1 137 ? -27.970 -0.483 39.180 1.00 88.81 137 SER A C 1
ATOM 940 O O . SER A 1 137 ? -28.329 0.414 39.944 1.00 88.81 137 SER A O 1
ATOM 942 N N . VAL A 1 138 ? -28.776 -1.485 38.838 1.00 92.06 138 VAL A N 1
ATOM 943 C CA . VAL A 1 138 ? -30.131 -1.707 39.340 1.00 92.06 138 VAL A CA 1
ATOM 944 C C . VAL A 1 138 ? -30.225 -3.080 39.991 1.00 92.06 138 VAL A C 1
ATOM 946 O O . VAL A 1 138 ? -29.499 -4.011 39.648 1.00 92.06 138 VAL A O 1
ATOM 949 N N . TYR A 1 139 ? -31.158 -3.227 40.923 1.00 92.81 139 TYR A N 1
ATOM 950 C CA . TYR A 1 139 ? -31.349 -4.443 41.703 1.00 92.81 139 TYR A CA 1
ATOM 951 C C . TYR A 1 139 ? -32.627 -5.167 41.282 1.00 92.81 139 TYR A C 1
ATOM 953 O O . TYR A 1 139 ? -33.715 -4.589 41.288 1.00 92.81 139 TYR A O 1
ATOM 961 N N . VAL A 1 140 ? -32.516 -6.455 40.967 1.00 92.81 140 VAL A N 1
ATOM 962 C CA . VAL A 1 140 ? -33.654 -7.349 40.698 1.00 92.81 140 VAL A CA 1
ATOM 963 C C . VAL A 1 140 ? -33.757 -8.428 41.776 1.00 92.81 140 VAL A C 1
ATOM 965 O O . VAL A 1 140 ? -32.768 -8.783 42.416 1.00 92.81 140 VAL A O 1
ATOM 968 N N . ALA A 1 141 ? -34.956 -8.966 42.001 1.00 91.19 141 ALA A N 1
ATOM 969 C CA . ALA A 1 141 ? -35.170 -10.024 42.988 1.00 91.19 141 ALA A CA 1
ATOM 970 C C . ALA A 1 141 ? -34.500 -11.341 42.549 1.00 91.19 141 ALA A C 1
ATOM 972 O O . ALA A 1 141 ? -34.865 -11.900 41.514 1.00 91.19 141 ALA A O 1
ATOM 973 N N . ALA A 1 142 ? -33.597 -11.901 43.363 1.00 87.88 142 ALA A N 1
ATOM 974 C CA . ALA A 1 142 ? -32.900 -13.153 43.037 1.00 87.88 142 ALA A CA 1
ATOM 975 C C . ALA A 1 142 ? -33.824 -14.387 43.035 1.00 87.88 142 ALA A C 1
ATOM 977 O O . ALA A 1 142 ? -33.483 -15.426 42.480 1.00 87.88 142 ALA A O 1
ATOM 978 N N . SER A 1 143 ? -35.023 -14.272 43.615 1.00 84.25 143 SER A N 1
ATOM 979 C CA . SER A 1 143 ? -36.030 -15.341 43.652 1.00 84.25 143 SER A CA 1
ATOM 980 C C . SER A 1 143 ? -36.668 -15.661 42.292 1.00 84.25 143 SER A C 1
ATOM 982 O O . SER A 1 143 ? -37.468 -16.592 42.209 1.00 84.25 143 SER A O 1
ATOM 984 N N . GLY A 1 144 ? -36.392 -14.868 41.246 1.00 77.69 144 GLY A N 1
ATOM 985 C CA . GLY A 1 144 ? -36.918 -15.065 39.888 1.00 77.69 144 GLY A CA 1
ATOM 986 C C . GLY A 1 144 ? -38.420 -14.794 39.722 1.00 77.69 144 GLY A C 1
ATOM 987 O O . GLY A 1 144 ? -38.946 -14.892 38.618 1.00 77.69 144 GLY A O 1
ATOM 988 N N . LYS A 1 145 ? -39.137 -14.430 40.796 1.00 78.62 145 LYS A N 1
ATOM 989 C CA . LYS A 1 145 ? -40.583 -14.136 40.755 1.00 78.62 145 LYS A CA 1
ATOM 990 C C . LYS A 1 145 ? -40.920 -12.670 40.448 1.00 78.62 145 LYS A C 1
ATOM 992 O O . LYS A 1 145 ? -42.073 -12.357 40.152 1.00 78.62 145 LYS A O 1
ATOM 997 N N . GLY A 1 146 ? -39.947 -11.762 40.527 1.00 81.12 146 GLY A N 1
ATOM 998 C CA . GLY A 1 146 ? -40.135 -10.337 40.240 1.00 81.12 146 GLY A CA 1
ATOM 999 C C . GLY A 1 146 ? -39.955 -10.016 38.754 1.00 81.12 146 GLY A C 1
ATOM 1000 O O . GLY A 1 146 ? -39.033 -10.518 38.135 1.00 81.12 146 GLY A O 1
ATOM 1001 N N . LYS A 1 147 ? -40.804 -9.146 38.191 1.00 90.12 147 LYS A N 1
ATOM 1002 C CA . LYS A 1 147 ? -40.652 -8.582 36.826 1.00 90.12 147 LYS A CA 1
ATOM 1003 C C . LYS A 1 147 ? -40.177 -7.122 36.840 1.00 90.12 147 LYS A C 1
ATOM 1005 O O . LYS A 1 147 ? -40.349 -6.403 35.857 1.00 90.12 147 LYS A O 1
ATOM 1010 N N . LYS A 1 148 ? -39.677 -6.647 37.988 1.00 93.69 148 LYS A N 1
ATOM 1011 C CA . LYS A 1 148 ? -39.304 -5.246 38.190 1.00 93.69 148 LYS A CA 1
ATOM 1012 C C . LYS A 1 148 ? -37.865 -5.096 38.670 1.00 93.69 148 LYS A C 1
ATOM 1014 O O . LYS A 1 148 ? -37.406 -5.939 39.437 1.00 93.69 148 LYS A O 1
ATOM 1019 N N . TYR A 1 149 ? -37.204 -4.021 38.249 1.00 93.94 149 TYR A N 1
ATOM 1020 C CA . TYR A 1 149 ? -35.913 -3.591 38.782 1.00 93.94 149 TYR A CA 1
ATOM 1021 C C . TYR A 1 149 ? -36.080 -2.397 39.736 1.00 93.94 149 TYR A C 1
ATOM 1023 O O . TYR A 1 149 ? -37.037 -1.621 39.645 1.00 93.94 149 TYR A O 1
ATOM 1031 N N . HIS A 1 150 ? -35.158 -2.280 40.687 1.00 93.12 150 HIS A N 1
ATOM 1032 C CA . HIS A 1 150 ? -35.209 -1.357 41.818 1.00 93.12 150 HIS A CA 1
ATOM 1033 C C . HIS A 1 150 ? -33.893 -0.583 41.956 1.00 93.12 150 HIS A C 1
ATOM 1035 O O . HIS A 1 150 ? -32.838 -1.112 41.628 1.00 93.12 150 HIS A O 1
ATOM 1041 N N . SER A 1 151 ? -33.936 0.659 42.449 1.00 92.38 151 SER A N 1
ATOM 1042 C CA . SER A 1 151 ? -32.728 1.480 42.673 1.00 92.38 151 SER A CA 1
ATOM 1043 C C . SER A 1 151 ? -32.042 1.166 44.006 1.00 92.38 151 SER A C 1
ATOM 1045 O O . SER A 1 151 ? -30.861 1.439 44.182 1.00 92.38 151 SER A O 1
ATOM 1047 N N . ASN A 1 152 ? -32.774 0.561 44.948 1.00 90.50 152 ASN A N 1
ATOM 1048 C CA . ASN A 1 152 ? -32.283 0.161 46.265 1.00 90.50 152 ASN A CA 1
ATOM 1049 C C . ASN A 1 152 ? -32.501 -1.351 46.469 1.00 90.50 152 ASN A C 1
ATOM 1051 O O . ASN A 1 152 ? -33.618 -1.827 46.222 1.00 90.50 152 ASN A O 1
ATOM 1055 N N . PRO A 1 153 ? -31.497 -2.099 46.967 1.00 89.88 153 PRO A N 1
ATOM 1056 C CA . PRO A 1 153 ? -31.608 -3.539 47.200 1.00 89.88 153 PRO A CA 1
ATOM 1057 C C . PRO A 1 153 ? -32.677 -3.929 48.236 1.00 89.88 153 PRO A C 1
ATOM 1059 O O . PRO A 1 153 ? -33.214 -5.028 48.167 1.00 89.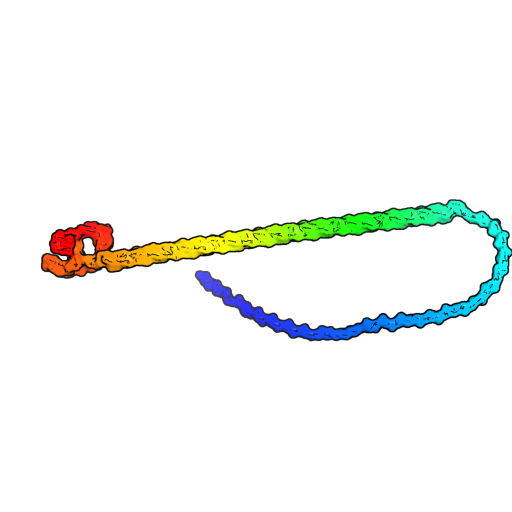88 153 PRO A O 1
ATOM 1062 N N . ASN A 1 154 ? -33.041 -3.030 49.155 1.00 90.50 154 ASN A N 1
ATOM 1063 C CA . ASN A 1 154 ? -33.998 -3.290 50.238 1.00 90.50 154 ASN A CA 1
ATOM 1064 C C . ASN A 1 154 ? -35.406 -2.725 49.962 1.00 90.50 154 ASN A C 1
ATOM 1066 O O . ASN A 1 154 ? -36.238 -2.623 50.868 1.00 90.50 154 ASN A O 1
ATOM 1070 N N . CYS A 1 155 ? -35.698 -2.311 48.721 1.00 90.75 155 CYS A N 1
ATOM 1071 C CA . CYS A 1 155 ? -36.996 -1.735 48.367 1.00 90.75 155 CYS A CA 1
ATOM 1072 C C . CYS A 1 155 ? -38.149 -2.702 48.712 1.00 90.75 155 CYS A C 1
ATOM 1074 O O . CYS A 1 155 ? -38.190 -3.832 48.233 1.00 90.75 155 CYS A O 1
ATOM 1076 N N . SER A 1 156 ? -39.118 -2.245 49.516 1.00 86.38 156 SER A N 1
ATOM 1077 C CA . SER A 1 156 ? -40.301 -3.024 49.922 1.00 86.38 156 SER A CA 1
ATOM 1078 C C . SER A 1 156 ? -39.987 -4.333 50.669 1.00 86.38 156 SER A C 1
ATOM 1080 O O . SER A 1 156 ? -40.695 -5.323 50.477 1.00 86.38 156 SER A O 1
ATOM 1082 N N . SER A 1 157 ? -38.954 -4.328 51.522 1.00 86.06 157 SER A N 1
ATOM 1083 C CA . SER A 1 157 ? -38.549 -5.480 52.353 1.00 86.06 157 SER A CA 1
ATOM 1084 C C . SER A 1 157 ? -37.992 -6.661 51.549 1.00 86.06 157 SER A C 1
ATOM 1086 O O . SER A 1 157 ? -38.001 -7.805 52.011 1.00 86.06 157 SER A O 1
ATOM 1088 N N . MET A 1 158 ? -37.538 -6.392 50.324 1.00 83.75 158 MET A N 1
ATOM 1089 C CA . MET A 1 158 ? -36.896 -7.381 49.470 1.00 83.75 158 MET A CA 1
ATOM 1090 C C . MET A 1 158 ? -35.565 -7.825 50.085 1.00 83.75 158 MET A C 1
ATOM 1092 O O . MET A 1 158 ? -34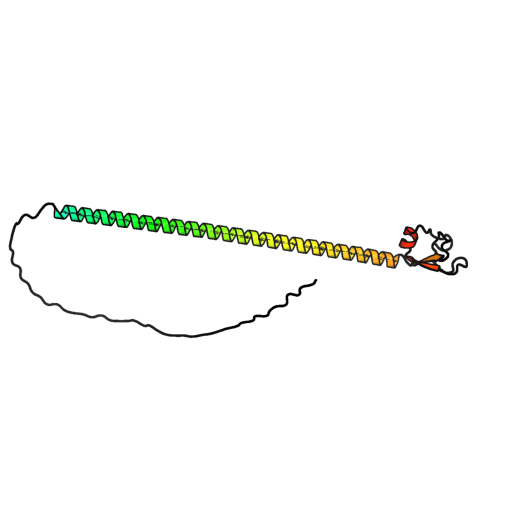.786 -7.000 50.547 1.00 83.75 158 MET A O 1
ATOM 1096 N N . ASN A 1 159 ? -35.319 -9.135 50.081 1.00 82.12 159 ASN A N 1
ATOM 1097 C CA . ASN A 1 159 ? -34.078 -9.749 50.546 1.00 82.12 159 ASN A CA 1
ATOM 1098 C C . ASN A 1 159 ? -33.548 -10.678 49.453 1.00 82.12 159 ASN A C 1
ATOM 1100 O O . ASN A 1 159 ? -34.327 -11.394 48.821 1.00 82.12 159 ASN A O 1
ATOM 1104 N N . GLY A 1 160 ? -32.232 -10.664 49.239 1.00 85.31 160 GLY A N 1
ATOM 1105 C CA . GLY A 1 160 ? -31.590 -11.411 48.158 1.00 85.31 160 GLY A CA 1
ATOM 1106 C C . GLY A 1 160 ? -31.841 -10.763 46.796 1.00 85.31 160 GLY A C 1
ATOM 1107 O O . GLY A 1 160 ? -32.761 -11.140 46.066 1.00 85.31 160 GLY A O 1
ATOM 1108 N N . THR A 1 161 ? -31.014 -9.780 46.450 1.00 90.81 161 THR A N 1
ATOM 1109 C CA . THR A 1 161 ? -31.047 -9.101 45.153 1.00 90.81 161 THR A CA 1
ATOM 1110 C C . THR A 1 161 ? -29.861 -9.489 44.286 1.00 90.81 161 THR A C 1
ATOM 1112 O O . THR A 1 161 ? -28.803 -9.875 44.779 1.00 90.81 161 THR A O 1
ATOM 1115 N N . LYS A 1 162 ? -30.054 -9.384 42.973 1.00 90.94 162 LYS A N 1
ATOM 1116 C CA . LYS A 1 162 ? -28.990 -9.444 41.977 1.00 90.94 162 LYS A CA 1
ATOM 1117 C C . LYS A 1 162 ? -28.806 -8.050 41.388 1.00 90.94 162 LYS A C 1
ATOM 1119 O O . LYS A 1 162 ? -29.789 -7.417 41.006 1.00 90.94 162 LYS A O 1
ATOM 1124 N N . GLU A 1 163 ? -27.564 -7.595 41.336 1.00 91.81 163 GLU A N 1
ATOM 1125 C CA . GLU A 1 163 ? -27.177 -6.346 40.687 1.00 91.81 163 GLU A CA 1
ATOM 1126 C C . GLU A 1 163 ? -26.982 -6.586 39.182 1.00 91.81 163 GLU A C 1
ATOM 1128 O O . GLU A 1 163 ? -26.358 -7.570 38.783 1.00 91.81 163 GLU A O 1
ATOM 1133 N N . LEU A 1 164 ? -27.573 -5.726 38.355 1.00 89.50 164 LEU A N 1
ATOM 1134 C CA . LEU A 1 164 ? -27.488 -5.731 36.891 1.00 89.50 164 LEU A CA 1
ATOM 1135 C C . LEU A 1 164 ? -27.334 -4.288 36.396 1.00 89.50 164 LEU A C 1
ATOM 1137 O O . LEU A 1 164 ? -27.718 -3.359 37.102 1.00 89.50 164 LEU A O 1
ATOM 1141 N N . SER A 1 165 ? -26.832 -4.069 35.179 1.00 89.94 165 SER A N 1
ATOM 1142 C CA . SER A 1 165 ? -26.945 -2.739 34.563 1.00 89.94 165 SER A CA 1
ATOM 1143 C C . SER A 1 165 ? -28.410 -2.448 34.222 1.00 89.94 165 SER A C 1
ATOM 1145 O O . SER A 1 165 ? -29.188 -3.365 33.936 1.00 89.94 165 SER A O 1
ATOM 1147 N N . LYS A 1 166 ? -28.807 -1.170 34.243 1.00 89.31 166 LYS A N 1
ATOM 1148 C CA . LYS A 1 166 ? -30.167 -0.765 33.852 1.00 89.31 166 LYS A CA 1
ATOM 1149 C C . LYS A 1 166 ? -30.538 -1.293 32.459 1.00 89.31 166 LYS A C 1
ATOM 1151 O O . LYS A 1 166 ? -31.586 -1.914 32.298 1.00 89.31 166 LYS A O 1
ATOM 1156 N N . THR A 1 167 ? -29.645 -1.116 31.487 1.00 88.38 167 THR A N 1
ATOM 1157 C CA . THR A 1 167 ? -29.824 -1.571 30.101 1.00 88.38 167 THR A CA 1
ATOM 1158 C C . THR A 1 167 ? -29.999 -3.087 30.015 1.00 88.38 167 THR A C 1
ATOM 1160 O O . THR A 1 167 ? -30.832 -3.578 29.256 1.00 88.38 167 THR A O 1
ATOM 1163 N N . GLU A 1 168 ? -29.248 -3.858 30.804 1.00 89.00 168 GLU A N 1
ATOM 1164 C CA . GLU A 1 168 ? -29.378 -5.314 30.830 1.00 89.00 168 GLU A CA 1
ATOM 1165 C C . GLU A 1 168 ? -30.686 -5.770 31.492 1.00 89.00 168 GLU A C 1
ATOM 1167 O O . GLU A 1 168 ? -31.330 -6.702 31.006 1.00 89.00 168 GLU A O 1
ATOM 1172 N N . ALA A 1 169 ? -31.136 -5.081 32.545 1.00 91.12 169 ALA A N 1
ATOM 1173 C CA . ALA A 1 169 ? -32.440 -5.338 33.149 1.00 91.12 169 ALA A CA 1
ATOM 1174 C C . ALA A 1 169 ? -33.589 -5.069 32.154 1.00 91.12 169 ALA A C 1
ATOM 1176 O O . ALA A 1 169 ? -34.509 -5.880 32.041 1.00 91.12 169 ALA A O 1
ATOM 1177 N N . GLU A 1 170 ? -33.515 -3.984 31.383 1.00 90.06 170 GLU A N 1
ATOM 1178 C CA . GLU A 1 170 ? -34.498 -3.664 30.340 1.00 90.06 170 GLU A CA 1
ATOM 1179 C C . GLU A 1 170 ? -34.472 -4.693 29.193 1.00 90.06 170 GLU A C 1
ATOM 1181 O O . GLU A 1 170 ? -35.528 -5.196 28.802 1.00 90.06 170 GLU A O 1
ATOM 1186 N N . LYS A 1 171 ? -33.284 -5.103 28.716 1.00 90.88 171 LYS A N 1
ATOM 1187 C CA . LYS A 1 171 ? -33.120 -6.168 27.701 1.00 90.88 171 LYS A CA 1
ATOM 1188 C C . LYS A 1 171 ? -33.672 -7.522 28.160 1.00 90.88 171 LYS A C 1
ATOM 1190 O O . LYS A 1 171 ? -34.209 -8.269 27.347 1.00 90.88 171 LYS A O 1
ATOM 1195 N N . GLN A 1 172 ? -33.572 -7.839 29.453 1.00 91.12 172 GLN A N 1
ATOM 1196 C CA . GLN A 1 172 ? -34.158 -9.049 30.046 1.00 91.12 172 GLN A CA 1
ATOM 1197 C C . GLN A 1 172 ? -35.678 -8.929 30.299 1.00 91.12 172 GLN A C 1
ATOM 1199 O O . GLN A 1 172 ? -36.300 -9.879 30.777 1.00 91.12 172 GLN A O 1
ATOM 1204 N N . GLY A 1 173 ? -36.298 -7.787 29.972 1.00 92.81 173 GLY A N 1
ATOM 1205 C CA . GLY A 1 173 ? -37.740 -7.561 30.094 1.00 92.81 173 GLY A CA 1
ATOM 1206 C C . GLY A 1 173 ? -38.207 -7.150 31.494 1.00 92.81 173 GLY A C 1
ATOM 1207 O O . GLY A 1 173 ? -39.405 -7.224 31.787 1.00 92.81 173 GLY A O 1
ATOM 1208 N N . TYR A 1 174 ? -37.298 -6.722 32.375 1.00 93.69 174 TYR A N 1
ATOM 1209 C CA . TYR A 1 174 ? -37.678 -6.125 33.653 1.00 93.69 174 TYR A CA 1
ATOM 1210 C C . TYR A 1 174 ? -38.158 -4.685 33.447 1.00 93.69 174 TYR A C 1
ATOM 1212 O O . TYR A 1 174 ? -37.639 -3.935 32.629 1.00 93.69 174 TYR A O 1
ATOM 1220 N N . THR A 1 175 ? -39.148 -4.282 34.238 1.00 94.69 175 THR A N 1
ATOM 1221 C CA . THR A 1 175 ? -39.744 -2.935 34.194 1.00 94.69 175 THR A CA 1
ATOM 1222 C C . THR A 1 175 ? -39.378 -2.120 35.442 1.00 94.69 175 THR A C 1
ATOM 1224 O O . THR A 1 175 ? -39.120 -2.709 36.493 1.00 94.69 175 THR A O 1
ATOM 1227 N N . PRO A 1 176 ? -39.367 -0.777 35.404 1.00 94.81 176 PRO A N 1
ATOM 1228 C CA . PRO A 1 176 ? -39.065 0.022 36.591 1.00 94.81 176 PRO A CA 1
ATOM 1229 C C . PRO A 1 176 ? -40.101 -0.182 37.705 1.00 94.81 176 PRO A C 1
ATOM 1231 O O . PRO A 1 176 ? -41.317 -0.217 37.479 1.00 94.81 176 PRO A O 1
ATOM 1234 N N . CYS A 1 177 ? -39.636 -0.296 38.948 1.00 93.50 177 CYS A N 1
ATOM 1235 C CA . CYS A 1 177 ? -40.517 -0.270 40.108 1.00 93.50 177 CYS A CA 1
ATOM 1236 C C . CYS A 1 177 ? -40.980 1.154 40.430 1.00 93.50 177 CYS A C 1
ATOM 1238 O O . CYS A 1 177 ? -40.215 1.913 41.009 1.00 93.50 177 CYS A O 1
ATOM 1240 N N . LYS A 1 178 ? -42.277 1.427 40.226 1.00 92.31 178 LYS A N 1
ATOM 1241 C CA . LYS A 1 178 ? -42.983 2.689 40.556 1.00 92.31 178 LYS A CA 1
ATOM 1242 C C . LYS A 1 178 ? -42.696 3.330 41.926 1.00 92.31 178 LYS A C 1
ATOM 1244 O O . LYS A 1 178 ? -43.107 4.461 42.151 1.00 92.31 178 LYS A O 1
ATOM 1249 N N . LYS A 1 179 ? -42.148 2.589 42.896 1.00 90.88 179 LYS A N 1
ATOM 1250 C CA . LYS A 1 179 ? -41.844 3.114 44.240 1.00 90.88 179 LYS A CA 1
ATOM 1251 C C . LYS A 1 179 ? -40.445 3.716 44.347 1.00 90.88 179 LYS A C 1
ATOM 1253 O O . LYS A 1 179 ? -40.221 4.534 45.227 1.00 90.88 179 LYS A O 1
ATOM 1258 N N . CYS A 1 180 ? -39.495 3.241 43.548 1.00 89.56 180 CYS A N 1
ATOM 1259 C CA . CYS A 1 180 ? -38.080 3.597 43.674 1.00 89.56 180 CYS A CA 1
ATOM 1260 C C . CYS A 1 180 ? -37.432 4.015 42.341 1.00 89.56 180 CYS A C 1
ATOM 1262 O O . CYS A 1 180 ? -36.251 4.355 42.338 1.00 89.56 180 CYS A O 1
ATOM 1264 N N . TYR A 1 181 ? -38.199 3.978 41.250 1.00 89.50 181 TYR A N 1
ATOM 1265 C CA . TYR A 1 181 ? -37.961 4.557 39.928 1.00 89.50 181 TYR A CA 1
ATOM 1266 C C . TYR A 1 181 ? -39.266 5.204 39.460 1.00 89.50 181 TYR A C 1
ATOM 1268 O O . TYR A 1 181 ? -39.175 6.244 38.781 1.00 89.50 181 TYR A O 1
#

Radius of gyration: 52.17 Å; chains: 1; bounding box: 116×43×127 Å